Protein AF-A0A2A4PX01-F1 (afdb_monomer)

Secondary structure (DSSP, 8-state):
------EEEEEEESS----TTEEEEEEEETTEEEEEEEESSGGG--HHHHHHHHHHHHHTT-

pLDDT: mean 90.05, std 10.77, range [46.03, 96.88]

Sequence (62 aa):
MYSKECLDISFKLDHHVEEFPVYKTLQYSRNCWAHAVKLESEKEIDAQLLTWLKQASDLVKE

Structure (mmCIF, N/CA/C/O backbone):
data_AF-A0A2A4PX01-F1
#
_entry.id   AF-A0A2A4PX01-F1
#
loop_
_atom_site.group_PDB
_atom_site.id
_atom_site.type_symbol
_atom_site.label_atom_id
_atom_site.label_alt_id
_atom_site.label_comp_id
_atom_site.label_asym_id
_atom_site.label_entity_id
_atom_site.label_seq_id
_atom_site.pdbx_PDB_ins_code
_atom_site.Cartn_x
_atom_site.Cartn_y
_atom_site.Cartn_z
_atom_site.occupancy
_atom_site.B_iso_or_equiv
_atom_site.auth_seq_id
_atom_site.auth_comp_id
_atom_site.auth_asym_id
_atom_site.auth_atom_id
_atom_site.pdbx_PDB_model_num
ATOM 1 N N . MET A 1 1 ? -6.118 -0.866 28.361 1.00 46.03 1 MET A N 1
ATOM 2 C CA . MET A 1 1 ? -5.777 -0.148 27.118 1.00 46.03 1 MET A CA 1
ATOM 3 C C . MET A 1 1 ? -6.298 -1.027 25.994 1.00 46.03 1 MET A C 1
ATOM 5 O O . MET A 1 1 ? -5.690 -2.052 25.728 1.00 46.03 1 MET A O 1
ATOM 9 N N . TYR A 1 2 ? -7.510 -0.766 25.495 1.00 49.22 2 TYR A N 1
ATOM 10 C CA . TYR A 1 2 ? -8.084 -1.583 24.424 1.00 49.22 2 TYR A CA 1
ATOM 11 C C . TYR A 1 2 ? -7.279 -1.288 23.162 1.00 49.22 2 TYR A C 1
ATOM 13 O O . TYR A 1 2 ? -7.321 -0.164 22.663 1.00 49.22 2 TYR A O 1
ATOM 21 N N . SER A 1 3 ? -6.486 -2.254 22.700 1.00 59.56 3 SER A N 1
ATOM 22 C CA . SER 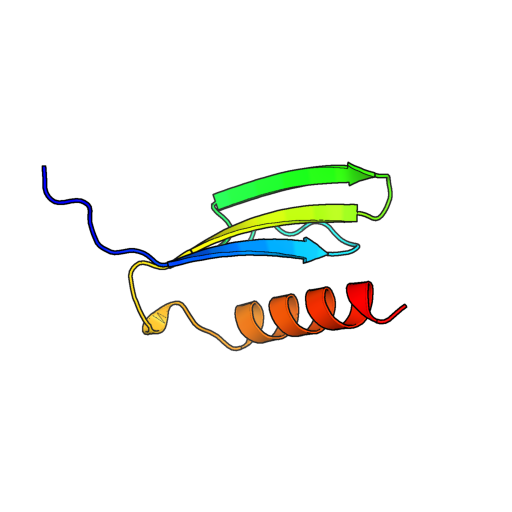A 1 3 ? -5.937 -2.204 21.350 1.00 59.56 3 SER A CA 1
ATOM 23 C C . SER A 1 3 ? -7.132 -2.146 20.411 1.00 59.56 3 SER A C 1
ATOM 25 O O . SER A 1 3 ? -7.900 -3.100 20.335 1.00 59.56 3 SER A O 1
ATOM 27 N N . LYS A 1 4 ? -7.345 -0.989 19.786 1.00 75.19 4 LYS A N 1
ATOM 28 C CA . LYS A 1 4 ? -8.355 -0.821 18.746 1.00 75.19 4 LYS A CA 1
ATOM 29 C C . LYS A 1 4 ? -7.983 -1.813 17.642 1.00 75.19 4 LYS A C 1
ATOM 31 O O . LYS A 1 4 ? -6.857 -1.754 17.146 1.00 75.19 4 LYS A O 1
ATOM 36 N N . GLU A 1 5 ? -8.850 -2.786 17.381 1.00 81.50 5 GLU A N 1
ATOM 37 C CA . GLU A 1 5 ? -8.590 -3.827 16.387 1.00 81.50 5 GLU A CA 1
ATOM 38 C C . GLU A 1 5 ? -8.349 -3.160 15.032 1.00 81.50 5 GLU A C 1
ATOM 40 O O . GLU A 1 5 ? -9.115 -2.292 14.614 1.00 81.50 5 GLU A O 1
ATOM 45 N N . CYS A 1 6 ? -7.245 -3.511 14.382 1.00 89.25 6 CYS A N 1
ATOM 46 C CA . CYS A 1 6 ? -6.869 -2.951 13.094 1.00 89.25 6 CYS A CA 1
ATOM 47 C C . CYS A 1 6 ? -6.196 -4.012 12.228 1.00 89.25 6 CYS A C 1
ATOM 49 O O . CYS A 1 6 ? -5.493 -4.886 12.742 1.00 89.25 6 CYS A O 1
ATOM 51 N N . LEU A 1 7 ? -6.366 -3.891 10.916 1.00 90.56 7 LEU A N 1
ATOM 52 C CA . LEU A 1 7 ? -5.637 -4.667 9.926 1.00 90.56 7 LEU A CA 1
ATOM 53 C C . LEU A 1 7 ? -4.429 -3.858 9.448 1.00 90.56 7 LEU A C 1
ATOM 55 O O . LEU A 1 7 ? -4.585 -2.749 8.939 1.00 90.56 7 LEU A O 1
ATOM 59 N N . ASP A 1 8 ? -3.235 -4.419 9.621 1.00 93.00 8 ASP A N 1
ATOM 60 C CA . ASP A 1 8 ? -1.990 -3.865 9.089 1.00 93.00 8 ASP A CA 1
ATOM 61 C C . ASP A 1 8 ? -1.612 -4.613 7.810 1.00 93.00 8 ASP A C 1
ATOM 63 O O . ASP A 1 8 ? -1.589 -5.849 7.794 1.00 93.00 8 ASP A O 1
ATOM 67 N N . ILE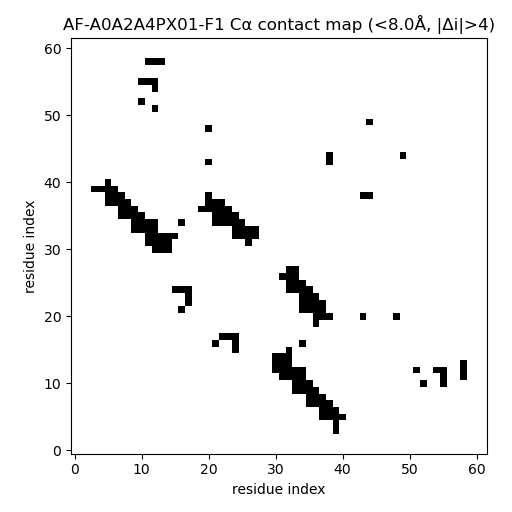 A 1 9 ? -1.351 -3.876 6.731 1.00 94.81 9 ILE A N 1
ATOM 68 C CA . ILE A 1 9 ? -0.931 -4.458 5.456 1.00 94.81 9 ILE A CA 1
ATOM 69 C C . ILE A 1 9 ? 0.325 -3.737 4.992 1.00 94.81 9 ILE A C 1
ATOM 71 O O . ILE A 1 9 ? 0.346 -2.515 4.863 1.00 94.81 9 ILE A O 1
ATOM 75 N N . SER A 1 10 ? 1.361 -4.516 4.695 1.00 95.19 10 SER A N 1
ATOM 76 C CA . SER A 1 10 ? 2.606 -4.025 4.114 1.00 95.19 10 SER A CA 1
ATOM 77 C C . SER A 1 10 ? 2.777 -4.567 2.697 1.00 95.19 10 SER A C 1
ATOM 79 O O . SER A 1 10 ? 2.690 -5.777 2.482 1.00 95.19 10 SER A O 1
ATOM 81 N N . PHE A 1 11 ? 3.044 -3.689 1.733 1.00 95.69 11 PHE A N 1
ATOM 82 C CA . PHE A 1 11 ? 3.245 -4.051 0.328 1.00 95.69 11 PHE A CA 1
ATOM 83 C C . PHE A 1 11 ? 4.317 -3.173 -0.327 1.00 95.69 11 PHE A C 1
ATOM 85 O O . PHE A 1 11 ? 4.823 -2.234 0.286 1.00 95.69 11 PHE A O 1
ATOM 92 N N . LYS A 1 12 ? 4.720 -3.519 -1.554 1.00 95.94 12 LYS A N 1
ATOM 93 C CA . LYS A 1 12 ? 5.705 -2.758 -2.328 1.00 95.94 12 LYS A CA 1
ATOM 94 C C . LYS A 1 12 ? 5.110 -2.291 -3.647 1.00 95.94 12 LYS A C 1
ATOM 96 O O . LYS A 1 12 ? 4.456 -3.081 -4.318 1.00 95.94 12 LYS A O 1
ATOM 101 N N . LEU A 1 13 ? 5.407 -1.054 -4.025 1.00 95.75 13 LEU A N 1
ATOM 102 C CA . LEU A 1 13 ? 5.124 -0.499 -5.347 1.00 95.75 13 LEU A CA 1
ATOM 103 C C . LEU A 1 13 ? 6.420 -0.003 -5.996 1.00 95.75 13 LEU A C 1
ATOM 105 O O . LEU A 1 13 ? 7.432 0.229 -5.327 1.00 95.75 13 LEU A O 1
ATOM 109 N N . ASP A 1 14 ? 6.388 0.175 -7.310 1.00 95.62 14 ASP A N 1
ATOM 110 C CA . ASP A 1 14 ? 7.482 0.761 -8.087 1.00 95.62 14 ASP A CA 1
ATOM 111 C C . ASP A 1 14 ? 7.525 2.298 -8.010 1.00 95.62 14 ASP A C 1
ATOM 113 O O . ASP A 1 14 ? 8.533 2.924 -8.346 1.00 95.62 14 ASP A O 1
ATOM 117 N N . HIS A 1 15 ? 6.456 2.904 -7.494 1.00 94.38 15 HIS A N 1
ATOM 118 C CA . HIS A 1 15 ? 6.284 4.339 -7.331 1.00 94.38 15 HIS A CA 1
ATOM 119 C C . HIS A 1 15 ? 5.935 4.721 -5.887 1.00 94.38 15 HIS A C 1
ATOM 121 O O . HIS A 1 15 ? 5.519 3.906 -5.062 1.00 94.38 15 HIS A O 1
ATOM 127 N N . HIS A 1 16 ? 6.137 5.997 -5.580 1.00 94.75 16 HIS A N 1
ATOM 128 C CA . HIS A 1 16 ? 5.847 6.571 -4.276 1.00 94.75 16 HIS A CA 1
ATOM 129 C C . HIS A 1 16 ? 4.355 6.890 -4.127 1.00 94.75 16 HIS A C 1
ATOM 131 O O . HIS A 1 16 ? 3.737 7.386 -5.066 1.00 94.75 16 HIS A O 1
ATOM 137 N N . VAL A 1 17 ? 3.808 6.644 -2.934 1.00 93.25 17 VAL A N 1
ATOM 138 C CA . VAL A 1 17 ? 2.412 6.926 -2.568 1.00 93.25 17 VAL A CA 1
ATOM 139 C C . VAL A 1 17 ? 2.390 7.353 -1.100 1.00 93.25 17 VAL A C 1
ATOM 141 O O . VAL A 1 17 ? 3.003 6.692 -0.261 1.00 93.25 17 VAL A O 1
ATOM 144 N N . GLU A 1 18 ? 1.685 8.441 -0.794 1.00 90.56 18 GLU A N 1
ATOM 145 C CA . GLU A 1 18 ? 1.470 8.960 0.574 1.00 90.56 18 GLU A CA 1
ATOM 146 C C . GLU A 1 18 ? -0.011 9.258 0.847 1.00 90.56 18 GLU A C 1
ATOM 148 O O . GLU A 1 18 ? -0.368 10.008 1.753 1.00 90.56 18 GLU A O 1
ATOM 153 N N . GLU A 1 19 ? -0.895 8.686 0.037 1.00 90.31 19 GLU A N 1
ATOM 154 C CA . GLU A 1 19 ? -2.332 8.857 0.184 1.00 90.31 19 GLU A CA 1
ATOM 155 C C . GLU A 1 19 ? -2.872 7.935 1.278 1.00 90.31 19 GLU A C 1
ATOM 157 O O . GLU A 1 19 ? -2.417 6.801 1.444 1.00 90.31 19 GLU A O 1
ATOM 162 N N . PHE A 1 20 ? -3.874 8.412 2.019 1.00 85.88 20 PHE A N 1
ATOM 163 C CA . PHE A 1 20 ? -4.621 7.574 2.954 1.00 85.88 20 PHE A CA 1
ATOM 164 C C . PHE A 1 20 ? -5.094 6.284 2.247 1.00 85.88 20 PHE A C 1
ATOM 166 O O . PHE A 1 20 ? -5.551 6.382 1.108 1.00 85.88 20 PHE A O 1
ATOM 173 N N . PRO A 1 21 ? -5.021 5.089 2.873 1.00 89.75 21 PRO A N 1
ATOM 174 C CA . PRO A 1 21 ? -4.674 4.795 4.275 1.00 89.75 21 PRO A CA 1
ATOM 175 C C . PRO A 1 21 ? -3.178 4.543 4.563 1.00 89.75 21 PRO A C 1
ATOM 177 O O . PRO A 1 21 ? -2.841 3.926 5.579 1.00 89.75 21 PRO A O 1
ATOM 180 N N . VAL A 1 22 ? -2.259 4.982 3.698 1.00 93.06 22 VAL A N 1
ATOM 181 C CA . VAL A 1 22 ? -0.815 4.824 3.935 1.00 93.06 22 VAL A CA 1
ATOM 182 C C . VAL A 1 22 ? -0.384 5.698 5.111 1.00 93.06 22 VAL A C 1
ATOM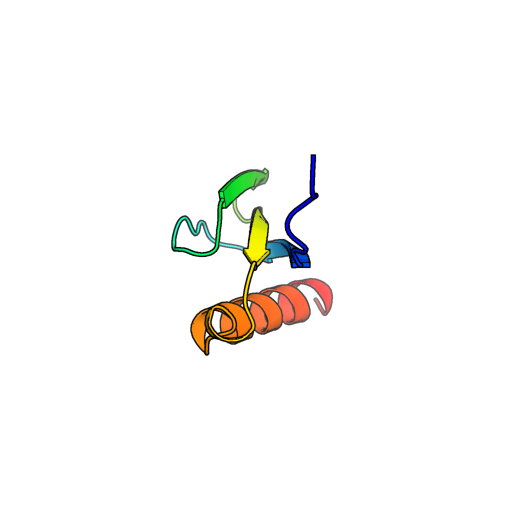 184 O O . VAL A 1 22 ? -0.536 6.916 5.085 1.00 93.06 22 VAL A O 1
ATOM 187 N N . TYR A 1 23 ? 0.179 5.077 6.150 1.00 93.19 23 TYR A N 1
ATOM 188 C CA . TYR A 1 23 ? 0.721 5.794 7.313 1.00 93.19 23 TYR A CA 1
ATOM 189 C C . TYR A 1 23 ? 2.253 5.781 7.352 1.00 93.19 23 TYR A C 1
ATOM 191 O O . TYR A 1 23 ? 2.865 6.498 8.147 1.00 93.19 23 TYR A O 1
ATOM 199 N N . LYS A 1 24 ? 2.887 4.939 6.528 1.00 93.88 24 LYS A N 1
ATOM 200 C CA . LYS A 1 24 ? 4.341 4.856 6.423 1.00 93.88 24 LYS A CA 1
ATOM 201 C C . LYS A 1 24 ? 4.757 4.436 5.023 1.00 93.88 24 LYS A C 1
ATOM 203 O O . LYS A 1 24 ? 4.310 3.404 4.528 1.00 93.88 24 LYS A O 1
ATOM 208 N N . THR A 1 25 ? 5.714 5.175 4.475 1.00 96.25 25 THR A N 1
ATOM 209 C CA . THR A 1 25 ? 6.373 4.857 3.209 1.00 96.25 25 THR A CA 1
ATOM 210 C C . THR A 1 25 ? 7.888 4.856 3.406 1.00 96.25 25 THR A C 1
ATOM 212 O O . THR A 1 25 ? 8.431 5.671 4.152 1.00 96.25 25 THR A O 1
ATOM 215 N N . LEU A 1 26 ? 8.586 3.904 2.787 1.00 95.50 26 LEU A N 1
ATOM 216 C CA . LEU A 1 26 ? 10.042 3.779 2.837 1.00 95.50 26 LEU A CA 1
ATOM 217 C C . LEU A 1 26 ? 10.588 3.459 1.448 1.00 95.50 26 LEU A C 1
ATOM 219 O O . LEU A 1 26 ? 10.190 2.473 0.832 1.00 95.50 26 LEU A O 1
ATOM 223 N N . GLN A 1 27 ? 11.559 4.240 0.983 1.00 95.81 27 GLN A N 1
ATOM 224 C CA . GLN A 1 27 ? 12.273 3.920 -0.248 1.00 95.81 27 GLN A CA 1
ATOM 225 C C . GLN A 1 27 ? 13.270 2.781 -0.002 1.00 95.81 27 GLN A C 1
ATOM 227 O O . GLN A 1 27 ? 14.197 2.921 0.794 1.00 95.81 27 GLN A O 1
ATOM 232 N N . TYR A 1 28 ? 13.088 1.654 -0.692 1.00 88.88 28 TYR A N 1
ATOM 233 C CA . TYR A 1 28 ? 14.011 0.518 -0.643 1.00 88.88 28 TYR A CA 1
ATOM 234 C C . TYR A 1 28 ? 15.064 0.595 -1.756 1.00 88.88 28 TYR A C 1
ATOM 236 O O . TYR A 1 28 ? 16.231 0.275 -1.542 1.00 88.88 28 TYR A O 1
ATOM 244 N N . SER A 1 29 ? 14.665 1.034 -2.953 1.00 90.75 29 SER A N 1
ATOM 245 C CA . SER A 1 29 ? 15.565 1.286 -4.083 1.00 90.75 29 SER A CA 1
ATOM 246 C C . SER A 1 29 ? 14.998 2.381 -4.994 1.00 90.75 29 SER A C 1
ATOM 248 O O . SER A 1 29 ? 13.940 2.945 -4.716 1.00 90.75 29 SER A O 1
ATOM 250 N N . ARG A 1 30 ? 15.689 2.695 -6.100 1.00 89.19 30 ARG A N 1
ATOM 251 C CA . ARG A 1 30 ? 15.277 3.759 -7.033 1.00 89.19 30 ARG A CA 1
ATOM 252 C C . ARG A 1 30 ? 13.823 3.608 -7.509 1.00 89.19 30 ARG A C 1
ATOM 254 O O . ARG A 1 30 ? 13.122 4.610 -7.564 1.00 89.19 30 ARG A O 1
ATOM 261 N N . ASN A 1 31 ? 13.389 2.374 -7.774 1.00 90.50 31 ASN A N 1
ATOM 262 C CA . ASN A 1 31 ? 12.050 2.035 -8.272 1.00 90.50 31 ASN A CA 1
ATOM 263 C C . ASN A 1 31 ? 11.357 1.023 -7.345 1.00 90.50 31 ASN A C 1
ATOM 265 O O . ASN A 1 31 ? 10.707 0.095 -7.810 1.00 90.50 31 ASN A O 1
ATOM 269 N N . CYS A 1 32 ? 11.592 1.102 -6.034 1.00 92.94 32 CYS A N 1
ATOM 270 C CA . CYS A 1 32 ? 10.930 0.213 -5.086 1.00 92.94 32 CYS A CA 1
ATOM 271 C C . CYS A 1 32 ? 10.675 0.939 -3.775 1.00 92.94 32 CYS A C 1
ATOM 273 O O . CYS A 1 32 ? 11.606 1.370 -3.087 1.00 92.94 32 CYS A O 1
ATOM 275 N N . TRP A 1 33 ? 9.402 1.020 -3.431 1.00 96.88 33 TRP A N 1
ATOM 276 C CA . TRP A 1 33 ? 8.880 1.710 -2.270 1.00 96.88 33 TRP A CA 1
ATOM 277 C C . TRP A 1 33 ? 8.060 0.715 -1.466 1.00 96.88 33 TRP A C 1
ATOM 279 O O . TRP A 1 33 ? 7.240 -0.002 -2.028 1.00 96.88 33 TRP A O 1
ATOM 289 N N . ALA A 1 34 ? 8.331 0.627 -0.170 1.00 95.88 34 ALA A N 1
ATOM 290 C CA . ALA A 1 34 ? 7.538 -0.151 0.764 1.00 95.88 34 ALA A CA 1
ATOM 291 C C . ALA A 1 34 ? 6.511 0.764 1.428 1.00 95.88 34 ALA A C 1
ATOM 293 O O . ALA A 1 34 ? 6.867 1.839 1.915 1.00 95.88 34 ALA A O 1
ATOM 294 N N . HIS A 1 35 ? 5.271 0.307 1.492 1.00 96.69 35 HIS A N 1
ATOM 295 C CA . HIS A 1 35 ? 4.140 1.029 2.056 1.00 96.69 35 HIS A CA 1
ATOM 296 C C . HIS A 1 35 ? 3.516 0.189 3.157 1.00 96.69 35 HIS A C 1
ATOM 298 O O . HIS A 1 35 ? 3.416 -1.032 3.024 1.00 96.69 35 HIS A O 1
ATOM 304 N N . ALA A 1 36 ? 3.092 0.846 4.231 1.00 95.56 36 ALA A N 1
ATOM 305 C CA . ALA A 1 36 ? 2.276 0.246 5.272 1.00 95.56 36 ALA A CA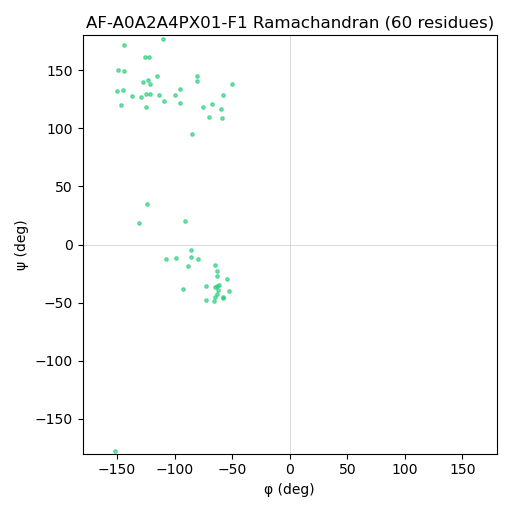 1
ATOM 306 C C . ALA A 1 36 ? 0.968 1.027 5.408 1.00 95.56 36 ALA A C 1
ATOM 308 O O . ALA A 1 36 ? 0.968 2.259 5.523 1.00 95.56 36 ALA A O 1
ATOM 309 N N . VAL A 1 37 ? -0.140 0.290 5.394 1.00 95.12 37 VAL A N 1
ATOM 310 C CA . VAL A 1 37 ? -1.491 0.807 5.615 1.00 95.12 37 VAL A CA 1
ATOM 311 C C . VAL A 1 37 ? -2.061 0.204 6.887 1.00 95.12 37 VAL A C 1
ATOM 313 O O . VAL A 1 37 ? -1.805 -0.958 7.207 1.00 95.12 37 VAL A O 1
ATOM 316 N N . LYS A 1 38 ? -2.852 1.002 7.600 1.00 92.62 38 LYS A N 1
ATOM 317 C CA . LYS A 1 38 ? -3.548 0.578 8.810 1.00 92.62 38 LYS A CA 1
ATOM 318 C C . LYS A 1 38 ? -5.029 0.863 8.637 1.00 92.62 38 LYS A C 1
ATOM 320 O O . LYS A 1 38 ? -5.408 2.019 8.482 1.00 92.62 38 LYS A O 1
ATOM 325 N N . LEU A 1 39 ? -5.836 -0.188 8.678 1.00 92.88 39 LEU A N 1
ATOM 326 C CA . LEU A 1 39 ? -7.283 -0.114 8.516 1.00 92.88 39 LEU A CA 1
ATOM 327 C C . LEU A 1 39 ? -7.944 -0.403 9.862 1.00 92.88 39 LEU A C 1
ATOM 329 O O . LEU A 1 39 ? -7.703 -1.442 10.473 1.00 92.88 39 LEU A O 1
ATOM 333 N N . GLU A 1 40 ? -8.768 0.517 10.331 1.00 91.38 40 GLU A N 1
ATOM 334 C CA . GLU A 1 40 ? -9.615 0.403 11.515 1.00 91.38 40 GLU A CA 1
ATOM 335 C C . GLU A 1 40 ? -11.068 0.025 11.156 1.00 91.38 40 GLU A C 1
ATOM 337 O O . GLU A 1 40 ? -11.855 -0.311 12.042 1.00 91.38 40 GLU A O 1
ATOM 342 N N . SER A 1 41 ? -11.452 0.083 9.874 1.00 90.12 41 SER A N 1
ATOM 343 C CA . SER A 1 41 ? -12.790 -0.270 9.394 1.00 90.12 41 SER A CA 1
ATOM 344 C C . SER A 1 41 ? -12.782 -0.828 7.968 1.00 90.12 41 SER A C 1
ATOM 346 O O . SER A 1 41 ? -12.004 -0.403 7.122 1.00 90.12 41 SER A O 1
ATOM 348 N N . GLU A 1 42 ? -13.738 -1.707 7.655 1.00 90.00 42 GLU A N 1
ATOM 349 C CA . GLU A 1 42 ? -13.991 -2.188 6.285 1.00 90.00 42 GLU A CA 1
ATOM 350 C C . GLU A 1 42 ? -14.230 -1.043 5.285 1.00 90.00 42 GLU A C 1
ATOM 352 O O . GLU A 1 42 ? 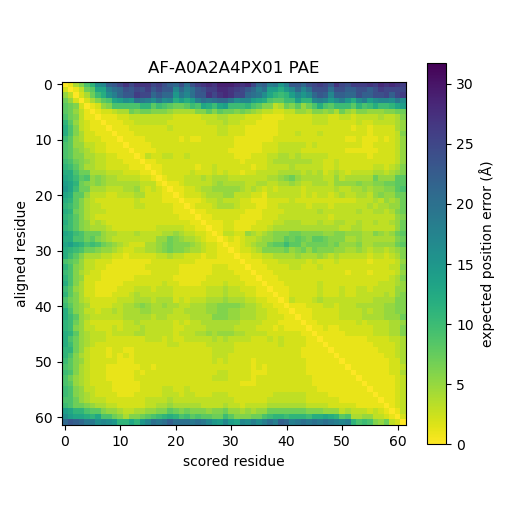-13.879 -1.159 4.117 1.00 90.00 42 GLU A O 1
ATOM 357 N N . LYS A 1 43 ? -14.771 0.095 5.738 1.00 90.75 43 LYS A N 1
ATOM 358 C CA . LYS A 1 43 ? -15.029 1.264 4.878 1.00 90.75 43 LYS A CA 1
ATOM 359 C C . LYS A 1 43 ? -13.762 1.906 4.310 1.00 90.75 43 LYS A C 1
ATOM 361 O O . LYS A 1 43 ? -13.863 2.694 3.378 1.00 90.75 43 LYS A O 1
ATOM 366 N N . GLU A 1 44 ? -12.605 1.608 4.891 1.00 90.56 44 GLU A N 1
ATOM 367 C CA . GLU A 1 44 ? -11.301 2.081 4.418 1.00 90.56 44 GLU A CA 1
ATOM 368 C C . GLU A 1 44 ? -10.720 1.158 3.332 1.00 90.56 44 GLU A C 1
ATOM 370 O O . GLU A 1 44 ? -9.681 1.462 2.754 1.00 90.56 44 GLU A O 1
ATOM 375 N N . ILE A 1 45 ? -11.393 0.038 3.031 1.00 93.12 45 ILE A N 1
ATOM 376 C CA . ILE A 1 45 ? -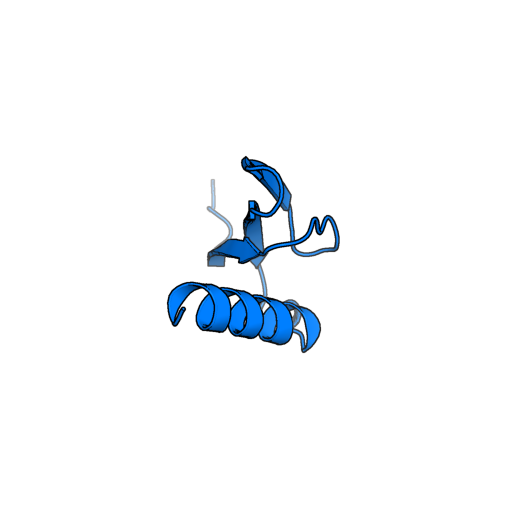11.090 -0.817 1.883 1.00 93.12 45 ILE A CA 1
ATOM 377 C C . ILE A 1 45 ? -11.805 -0.241 0.662 1.00 93.12 45 ILE A C 1
ATOM 379 O O . ILE A 1 45 ? -12.980 -0.516 0.415 1.00 93.12 45 ILE A O 1
ATOM 383 N N . ASP A 1 46 ? -11.085 0.560 -0.113 1.00 93.62 46 ASP A N 1
ATOM 384 C CA . ASP A 1 46 ? -11.595 1.176 -1.332 1.00 93.62 46 ASP A CA 1
ATOM 385 C C . ASP A 1 46 ? -10.953 0.597 -2.606 1.00 93.62 46 ASP A C 1
ATOM 387 O O . ASP A 1 46 ? -10.077 -0.275 -2.589 1.00 93.62 46 ASP A O 1
ATOM 391 N N . ALA A 1 47 ? -11.424 1.079 -3.758 1.00 95.44 47 ALA A N 1
ATOM 392 C CA . ALA A 1 47 ? -10.908 0.658 -5.057 1.00 95.44 47 ALA A CA 1
ATOM 393 C C . ALA A 1 47 ? -9.423 1.021 -5.254 1.00 95.44 47 ALA A C 1
ATOM 395 O O . ALA A 1 47 ? -8.717 0.339 -6.002 1.00 95.44 47 ALA A O 1
ATOM 396 N N . GLN A 1 48 ? -8.947 2.074 -4.589 1.00 94.19 48 GLN A N 1
ATOM 397 C CA . GLN A 1 48 ? -7.569 2.542 -4.673 1.00 94.19 48 GLN A CA 1
ATOM 398 C C . GLN A 1 48 ? -6.626 1.585 -3.939 1.00 94.19 48 GLN A C 1
ATOM 400 O O . GLN A 1 48 ? -5.671 1.094 -4.544 1.00 94.19 48 GLN A O 1
ATOM 405 N N . LEU A 1 49 ? -6.960 1.195 -2.708 1.00 95.12 49 LEU A N 1
ATOM 406 C CA . LEU A 1 49 ? -6.221 0.183 -1.959 1.00 95.12 49 LEU A CA 1
ATOM 407 C C . LEU A 1 49 ? -6.164 -1.147 -2.720 1.00 95.12 49 LEU A C 1
ATOM 409 O O . LEU A 1 49 ? -5.094 -1.741 -2.856 1.00 95.12 49 LEU A O 1
ATOM 413 N N . LEU A 1 50 ? -7.293 -1.605 -3.268 1.00 96.31 50 LEU A N 1
ATOM 414 C CA . LEU A 1 50 ? -7.328 -2.835 -4.067 1.00 96.31 50 LEU A CA 1
ATOM 415 C C . LEU A 1 50 ? -6.443 -2.740 -5.320 1.00 96.31 50 LEU A C 1
ATOM 417 O O . LEU A 1 50 ? -5.812 -3.727 -5.707 1.00 96.31 50 LEU A O 1
ATOM 421 N N . THR A 1 51 ? -6.360 -1.557 -5.934 1.00 96.56 51 THR A N 1
ATOM 422 C CA . THR A 1 51 ? -5.476 -1.306 -7.080 1.00 96.56 51 THR A CA 1
ATOM 423 C C . THR A 1 51 ? -4.007 -1.429 -6.681 1.00 96.56 51 THR A C 1
ATOM 425 O O . THR A 1 51 ? -3.258 -2.124 -7.368 1.00 96.56 51 THR A O 1
ATOM 428 N N . TRP A 1 52 ? -3.602 -0.852 -5.548 1.00 96.56 52 TRP A N 1
ATOM 429 C CA . TRP A 1 52 ? -2.231 -0.981 -5.046 1.00 96.56 52 TRP A CA 1
ATOM 430 C C . TRP A 1 52 ? -1.861 -2.420 -4.697 1.00 96.56 52 TRP A C 1
ATOM 432 O O . TRP A 1 52 ? -0.786 -2.885 -5.066 1.00 96.56 52 TRP A O 1
ATOM 442 N N . LEU A 1 53 ? -2.759 -3.165 -4.047 1.00 95.88 53 LEU A N 1
ATOM 443 C CA . LEU A 1 53 ? -2.512 -4.576 -3.733 1.00 95.88 53 LEU A CA 1
ATOM 444 C C . LEU A 1 53 ? -2.361 -5.424 -5.001 1.00 95.88 53 LEU A C 1
ATOM 446 O O . LEU A 1 53 ? -1.531 -6.334 -5.045 1.00 95.88 53 LEU A O 1
ATOM 450 N N . LYS A 1 54 ? -3.119 -5.102 -6.055 1.00 96.81 54 LYS A N 1
ATOM 451 C CA . LYS A 1 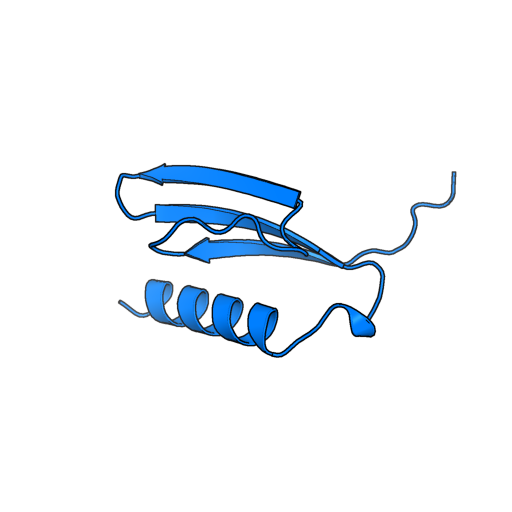54 ? -2.965 -5.744 -7.362 1.00 96.81 54 LYS A CA 1
ATOM 452 C C . LYS A 1 54 ? -1.613 -5.414 -7.997 1.00 96.81 54 LYS A C 1
ATOM 454 O O . LYS A 1 54 ? -0.911 -6.335 -8.397 1.00 96.81 54 LYS A O 1
ATOM 459 N N . GLN A 1 55 ? -1.222 -4.139 -8.027 1.00 95.69 55 GLN A N 1
ATOM 460 C CA . GLN A 1 55 ? 0.088 -3.712 -8.535 1.00 95.69 55 GLN A CA 1
ATOM 461 C C . GLN A 1 55 ? 1.238 -4.391 -7.780 1.00 95.69 55 GLN A C 1
ATOM 463 O O . GLN A 1 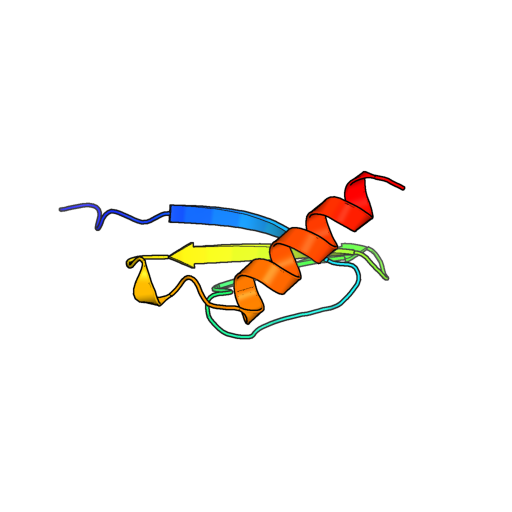55 ? 2.155 -4.924 -8.398 1.00 95.69 55 GLN A O 1
ATOM 468 N N . ALA A 1 56 ? 1.152 -4.449 -6.449 1.00 95.44 56 ALA A N 1
ATOM 469 C CA . ALA A 1 56 ? 2.128 -5.144 -5.620 1.00 95.44 56 ALA A CA 1
ATOM 470 C C . ALA A 1 56 ? 2.184 -6.649 -5.927 1.00 95.44 56 ALA A C 1
ATOM 472 O O . ALA A 1 56 ? 3.266 -7.230 -5.962 1.00 95.44 56 ALA A O 1
ATOM 473 N N . SER A 1 57 ? 1.033 -7.288 -6.174 1.00 95.69 57 SER A N 1
ATOM 474 C CA . SER A 1 57 ? 0.992 -8.691 -6.594 1.00 95.69 57 SER A CA 1
ATOM 475 C C . SER A 1 57 ? 1.623 -8.910 -7.965 1.00 95.69 57 SER A C 1
ATOM 477 O O . SER A 1 57 ? 2.207 -9.973 -8.172 1.00 95.69 57 SER A O 1
ATOM 479 N N . ASP A 1 58 ? 1.459 -7.979 -8.899 1.00 94.81 58 ASP A N 1
ATOM 480 C CA . ASP A 1 58 ? 2.008 -8.107 -10.247 1.00 94.81 58 ASP A CA 1
ATOM 481 C C . ASP A 1 58 ? 3.533 -7.912 -10.233 1.00 94.81 58 ASP A C 1
ATOM 483 O O . ASP A 1 58 ? 4.237 -8.693 -10.864 1.00 94.81 58 ASP A O 1
ATOM 487 N N . LEU A 1 59 ? 4.046 -7.020 -9.379 1.00 90.62 59 LEU A N 1
ATOM 488 C CA . LEU A 1 59 ? 5.484 -6.805 -9.159 1.00 90.62 59 LEU A CA 1
ATOM 489 C C . LEU A 1 59 ? 6.224 -8.034 -8.591 1.00 90.62 59 LEU A C 1
ATOM 491 O O . LEU A 1 59 ? 7.437 -8.138 -8.723 1.00 90.62 59 LEU A O 1
ATOM 495 N N . VAL A 1 60 ? 5.517 -8.962 -7.935 1.00 86.94 60 VAL A N 1
ATOM 496 C CA . VAL A 1 60 ? 6.096 -10.223 -7.417 1.00 86.94 60 VAL A CA 1
ATOM 497 C C . VAL A 1 60 ? 6.072 -11.349 -8.459 1.00 86.94 60 VAL A C 1
ATOM 499 O O . VAL A 1 60 ? 6.766 -12.350 -8.293 1.00 86.94 60 VAL A O 1
ATOM 502 N N . LYS A 1 61 ? 5.248 -11.232 -9.507 1.00 80.75 61 LYS A N 1
ATOM 503 C CA . LYS A 1 61 ? 5.122 -12.263 -10.552 1.00 80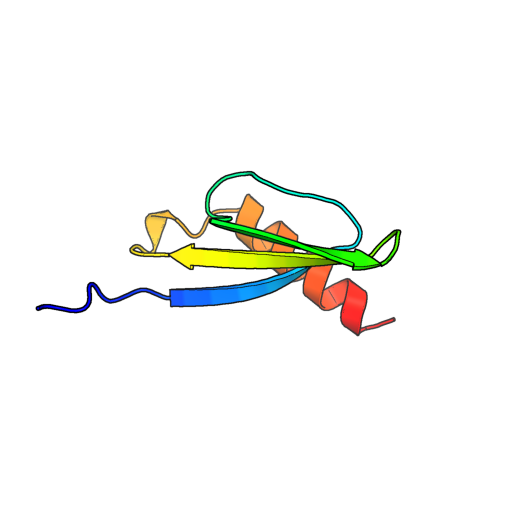.75 61 LYS A CA 1
ATOM 504 C C . LYS A 1 61 ? 6.163 -12.129 -11.667 1.00 80.75 61 LYS A C 1
ATOM 506 O O . LYS A 1 61 ? 6.242 -13.035 -12.495 1.00 80.75 61 LYS A O 1
ATOM 511 N N . GLU A 1 62 ? 6.899 -11.023 -11.700 1.00 54.66 62 GLU A N 1
ATOM 512 C CA . GLU A 1 62 ? 8.047 -10.789 -12.588 1.00 54.66 62 GLU A CA 1
ATOM 513 C C . GLU A 1 62 ? 9.342 -11.362 -11.998 1.00 54.66 62 GLU A C 1
ATOM 515 O O . GLU A 1 62 ? 10.123 -11.949 -12.783 1.00 54.66 62 GLU A O 1
#

Mean predicted aligned error: 4.42 Å

Radius of gyration: 12.41 Å; Cα contacts (8 Å, |Δi|>4): 87; chains: 1; bounding box: 31×21×40 Å

Nearest PDB structures (foldseek):
  6c09-assembly1_A  TM=3.486E-01  e=1.445E+00  Homo sapiens
  4y4f-assembly1_B  TM=3.156E-01  e=6.434E+00  Mus musculus
  4l8d-assembly2_D  TM=3.245E-01  e=6.434E+00  Mus musculus
  4f9l-assembly1_B  TM=3.776E-01  e=7.754E+00  Homo sapiens

Foldseek 3Di:
DDPLDKDKDKFKFQDDDDDPQWPDWDDPDNRIIITIGIGSDPVSPDPVVVVRVVRRVVVVVD

Solvent-accessible surface area (backbone atoms only — not comparable to full-atom values): 3826 Å² total; per-residue (Å²): 132,84,78,76,72,62,51,75,49,75,51,47,39,63,60,90,72,78,57,86,59,42,79,47,68,45,79,78,49,99,60,31,22,39,39,32,32,63,35,75,48,77,86,72,67,42,75,64,58,54,48,52,54,48,52,27,55,53,68,70,75,110